Protein AF-A0A919M3P4-F1 (afdb_monomer)

Radius of gyration: 15.77 Å; Cα contacts (8 Å, |Δi|>4): 41; chains: 1; bounding box: 53×17×31 Å

Sequence (67 aa):
MTLSNALLVHLSQLPWPGNVRQLQSVLKVMLALADEGDTLTPDALPEAYRAAPAPLPRGDCRPMMSS

pLDDT: mean 74.66, std 12.5, range [48.06, 87.38]

Nearest PDB structures (foldseek):
  8pb9-assembly1_C  TM=7.810E-01  e=6.772E-01  Pseudomonas aeruginosa PAO1

Structure (mmCIF, N/CA/C/O backbone):
data_AF-A0A919M3P4-F1
#
_entry.id   AF-A0A919M3P4-F1
#
loop_
_atom_site.group_PDB
_atom_site.id
_atom_site.type_symbol
_atom_site.label_atom_id
_atom_site.label_alt_id
_atom_site.label_comp_id
_atom_site.label_asym_id
_atom_site.label_entity_id
_atom_site.label_seq_id
_atom_site.pdbx_PDB_ins_code
_atom_site.Cartn_x
_atom_site.Cartn_y
_atom_site.Cartn_z
_atom_site.occupancy
_atom_site.B_iso_or_equiv
_atom_site.auth_seq_id
_atom_site.auth_comp_id
_atom_site.auth_asym_id
_atom_site.auth_atom_id
_atom_site.pdbx_PDB_model_num
ATOM 1 N N . MET A 1 1 ? -1.644 2.196 15.957 1.00 70.06 1 MET A N 1
ATOM 2 C CA . MET A 1 1 ? -1.377 2.295 14.506 1.00 70.06 1 MET A CA 1
ATOM 3 C C . MET A 1 1 ? -2.069 1.163 13.780 1.00 70.06 1 MET A C 1
ATOM 5 O O . MET A 1 1 ? -1.930 0.019 14.212 1.00 70.06 1 MET A O 1
ATOM 9 N N . THR A 1 2 ? -2.752 1.443 12.678 1.00 83.31 2 THR A N 1
ATOM 10 C CA . THR A 1 2 ? -3.277 0.414 11.767 1.00 83.31 2 THR A CA 1
ATOM 11 C C . THR A 1 2 ? -2.734 0.647 10.358 1.00 83.31 2 THR A C 1
ATOM 13 O O . THR A 1 2 ? -2.480 1.778 9.945 1.00 83.31 2 THR A O 1
ATOM 16 N N . LEU A 1 3 ? -2.502 -0.437 9.617 1.00 83.50 3 LEU A N 1
ATOM 17 C CA . LEU A 1 3 ? -2.065 -0.373 8.223 1.00 83.50 3 LEU A CA 1
ATOM 18 C C . LEU A 1 3 ? -3.285 -0.572 7.329 1.00 83.50 3 LEU A C 1
ATOM 20 O O . LEU A 1 3 ? -3.972 -1.589 7.434 1.00 83.50 3 LEU A O 1
ATOM 24 N N . SER A 1 4 ? -3.545 0.374 6.430 1.00 86.56 4 SER A N 1
ATOM 25 C CA . SER A 1 4 ? -4.603 0.199 5.435 1.00 86.56 4 SER A CA 1
ATOM 26 C C . SER A 1 4 ? -4.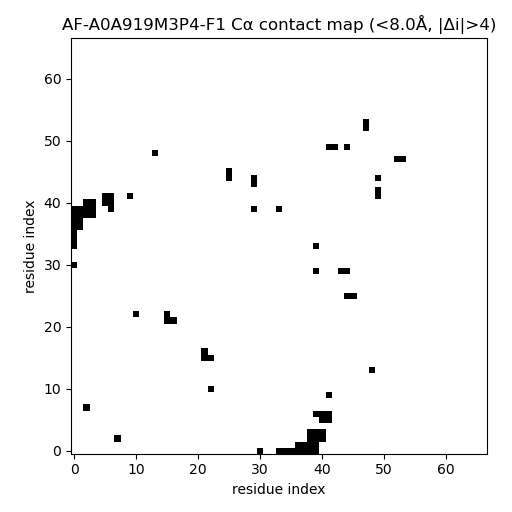222 -0.875 4.416 1.00 86.56 4 SER A C 1
ATOM 28 O O . SER A 1 4 ? -3.091 -0.914 3.934 1.00 86.56 4 SER A O 1
ATOM 30 N N . ASN A 1 5 ? -5.181 -1.701 3.993 1.00 86.25 5 ASN A N 1
ATOM 31 C CA . ASN A 1 5 ? -4.933 -2.710 2.956 1.00 86.25 5 ASN A CA 1
ATOM 32 C C . ASN A 1 5 ? -4.423 -2.079 1.642 1.00 86.25 5 ASN A C 1
ATOM 34 O O . ASN A 1 5 ? -3.527 -2.611 0.996 1.00 86.25 5 ASN A O 1
ATOM 38 N N . ALA A 1 6 ? -4.931 -0.892 1.289 1.00 85.94 6 ALA A N 1
ATOM 39 C CA . ALA A 1 6 ? -4.467 -0.131 0.129 1.00 85.94 6 ALA A CA 1
ATOM 40 C C . ALA A 1 6 ? -2.969 0.215 0.200 1.00 85.94 6 ALA A C 1
ATOM 42 O O . ALA A 1 6 ? -2.281 0.156 -0.816 1.00 85.94 6 ALA A O 1
ATOM 43 N N . LEU A 1 7 ? -2.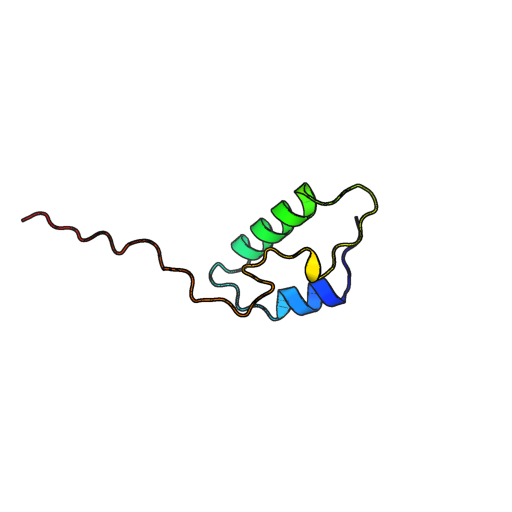449 0.521 1.396 1.00 85.19 7 LEU A N 1
ATOM 44 C CA . LEU A 1 7 ? -1.025 0.784 1.607 1.00 85.19 7 LEU A CA 1
ATOM 45 C C . LEU A 1 7 ? -0.195 -0.480 1.352 1.00 85.19 7 LEU A C 1
ATOM 47 O O . LEU A 1 7 ? 0.811 -0.410 0.656 1.00 85.19 7 LEU A O 1
ATOM 51 N N . LEU A 1 8 ? -0.624 -1.635 1.871 1.00 84.81 8 LEU A N 1
ATOM 52 C CA . LEU A 1 8 ? 0.073 -2.912 1.663 1.00 84.81 8 LEU A CA 1
ATOM 53 C C . LEU A 1 8 ? 0.134 -3.292 0.180 1.00 84.81 8 LEU A C 1
ATOM 55 O O . LEU A 1 8 ? 1.198 -3.664 -0.319 1.00 84.81 8 LEU A O 1
ATOM 59 N N . VAL A 1 9 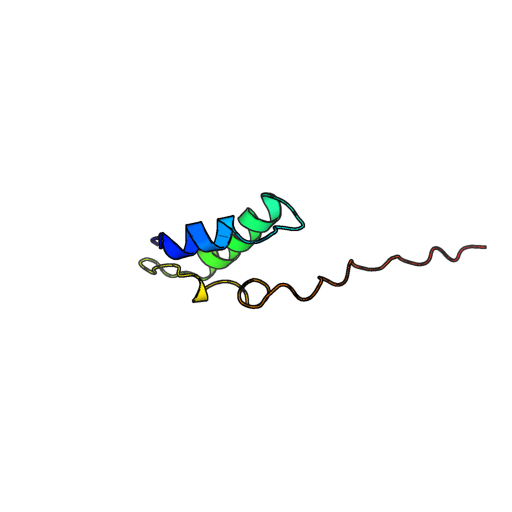? -0.986 -3.145 -0.531 1.00 85.62 9 VAL A N 1
ATOM 60 C CA . VAL A 1 9 ? -1.045 -3.377 -1.980 1.00 85.62 9 VAL A CA 1
ATOM 61 C C . VAL A 1 9 ? -0.098 -2.425 -2.706 1.00 85.62 9 VAL A C 1
ATOM 63 O O . VAL A 1 9 ? 0.713 -2.878 -3.511 1.00 85.62 9 VAL A O 1
ATOM 66 N N . HIS A 1 10 ? -0.123 -1.133 -2.376 1.00 83.88 10 HIS A N 1
ATOM 67 C CA . HIS A 1 10 ? 0.743 -0.143 -3.011 1.00 83.88 10 HIS A CA 1
ATOM 68 C C . HIS A 1 10 ? 2.233 -0.433 -2.771 1.00 83.88 10 HIS A C 1
ATOM 70 O O . HIS A 1 10 ? 3.024 -0.451 -3.711 1.00 83.88 10 HIS A O 1
ATOM 76 N N . LEU A 1 11 ? 2.611 -0.773 -1.534 1.00 82.12 11 LEU A N 1
ATOM 77 C CA . LEU A 1 11 ? 3.973 -1.180 -1.186 1.00 82.12 11 LEU A CA 1
ATOM 78 C C . LEU A 1 11 ? 4.422 -2.424 -1.967 1.00 82.12 11 LEU A C 1
ATOM 80 O O . LEU A 1 11 ? 5.574 -2.501 -2.382 1.00 82.12 11 LEU A O 1
ATOM 84 N N . SER A 1 12 ? 3.534 -3.393 -2.196 1.00 82.44 12 SER A N 1
ATOM 85 C CA . SER A 1 12 ? 3.873 -4.606 -2.955 1.00 82.44 12 SER A CA 1
ATOM 86 C C . SER A 1 12 ? 4.129 -4.353 -4.447 1.00 82.44 12 SER A C 1
ATOM 88 O O . SER A 1 12 ? 4.833 -5.133 -5.084 1.00 82.44 12 SER A O 1
ATOM 90 N N . GLN A 1 13 ? 3.583 -3.264 -4.998 1.00 81.31 13 GLN A N 1
ATOM 91 C CA . GLN A 1 13 ? 3.707 -2.908 -6.414 1.00 81.31 13 GLN A CA 1
ATOM 92 C C . GLN A 1 13 ? 4.936 -2.047 -6.723 1.00 81.31 13 GLN A C 1
ATOM 94 O O . GLN A 1 13 ? 5.335 -1.944 -7.884 1.00 81.31 13 GLN A O 1
ATOM 99 N N . LEU A 1 14 ? 5.546 -1.428 -5.710 1.00 77.38 14 LEU A N 1
ATOM 100 C CA . LEU A 1 14 ? 6.720 -0.588 -5.906 1.00 77.38 14 LEU A CA 1
ATOM 101 C C . LEU A 1 14 ? 7.954 -1.449 -6.229 1.00 77.38 14 LEU A C 1
ATOM 103 O O . LEU A 1 14 ? 8.250 -2.407 -5.509 1.00 77.38 14 LEU A O 1
ATOM 107 N N . PRO A 1 15 ? 8.722 -1.114 -7.282 1.00 69.25 15 PRO A N 1
ATOM 108 C CA . PRO A 1 15 ? 9.947 -1.826 -7.614 1.00 69.25 15 PRO A CA 1
ATOM 109 C C . PRO A 1 15 ? 11.049 -1.382 -6.652 1.00 69.25 15 PRO A C 1
ATOM 111 O O . PRO A 1 15 ? 11.786 -0.452 -6.950 1.00 69.25 15 PRO A O 1
ATOM 114 N N . TRP A 1 16 ? 11.141 -2.007 -5.477 1.00 75.69 16 TRP A N 1
ATOM 115 C CA . TRP A 1 16 ? 12.125 -1.675 -4.440 1.00 75.69 16 TRP A CA 1
ATOM 116 C C . TRP A 1 16 ? 13.567 -1.885 -4.935 1.00 75.69 16 TRP A C 1
ATOM 118 O O . TRP A 1 16 ? 14.031 -3.030 -4.945 1.00 75.69 16 TRP A O 1
ATOM 128 N N . PRO A 1 17 ? 14.333 -0.831 -5.289 1.00 65.12 17 PRO A N 1
ATOM 129 C CA . PRO A 1 17 ? 15.700 -1.003 -5.788 1.00 65.12 17 PRO A CA 1
ATOM 130 C C . PRO A 1 17 ? 16.637 -1.667 -4.764 1.00 65.12 17 PRO A C 1
ATOM 132 O O . PRO A 1 17 ? 17.624 -2.291 -5.148 1.00 65.12 17 PRO A O 1
ATOM 135 N N . GLY A 1 18 ? 16.332 -1.553 -3.465 1.00 69.06 18 GLY A N 1
ATOM 136 C CA . GLY A 1 18 ? 17.100 -2.117 -2.351 1.00 69.06 18 GLY A CA 1
ATOM 137 C C . GLY A 1 18 ? 16.499 -3.368 -1.691 1.00 69.06 18 GLY A C 1
ATOM 138 O O . GLY A 1 18 ? 16.923 -3.715 -0.584 1.00 69.06 18 GLY A O 1
ATOM 139 N N . ASN A 1 19 ? 15.529 -4.048 -2.321 1.00 75.69 19 ASN A N 1
ATOM 140 C CA . ASN A 1 19 ? 14.803 -5.198 -1.752 1.00 75.69 19 ASN A CA 1
ATOM 141 C C . ASN A 1 19 ? 14.081 -4.863 -0.417 1.00 75.69 19 ASN A C 1
ATOM 143 O O . ASN A 1 19 ? 13.696 -3.726 -0.144 1.00 75.69 19 ASN A O 1
ATOM 147 N N . VAL A 1 20 ? 13.918 -5.864 0.459 1.00 81.06 20 VAL A N 1
ATOM 148 C CA . VAL A 1 20 ? 13.189 -5.797 1.741 1.00 81.06 20 VAL A CA 1
ATOM 149 C C . VAL A 1 20 ? 13.827 -4.832 2.751 1.00 81.06 20 VAL A C 1
ATOM 151 O O . VAL A 1 20 ? 13.149 -4.348 3.654 1.00 81.06 20 VAL A O 1
ATOM 154 N N . ARG A 1 21 ? 15.126 -4.519 2.631 1.00 83.62 21 ARG A N 1
ATOM 155 C CA . ARG A 1 21 ? 15.787 -3.557 3.535 1.00 83.62 21 ARG A CA 1
ATOM 156 C C . ARG A 1 21 ? 15.227 -2.151 3.354 1.00 83.62 21 ARG A C 1
ATOM 158 O O . ARG A 1 21 ? 15.005 -1.452 4.337 1.00 83.62 21 ARG A O 1
ATOM 165 N N . GLN A 1 22 ? 14.971 -1.761 2.109 1.00 80.38 22 GLN A N 1
ATOM 166 C CA . GLN A 1 22 ? 14.401 -0.458 1.798 1.00 80.38 22 GLN A CA 1
ATOM 167 C C . GLN A 1 22 ? 12.946 -0.365 2.263 1.00 80.38 22 GLN A C 1
ATOM 169 O O . GLN A 1 22 ? 12.592 0.614 2.913 1.00 80.38 22 GLN A O 1
ATOM 174 N N . LEU A 1 23 ? 12.148 -1.415 2.028 1.00 84.56 23 LEU A N 1
ATOM 175 C CA . LEU A 1 23 ? 10.790 -1.526 2.570 1.00 84.56 23 LEU A CA 1
ATOM 176 C C . LEU A 1 23 ? 10.787 -1.360 4.097 1.00 84.56 23 LEU A C 1
ATOM 178 O O . LEU A 1 23 ? 10.021 -0.564 4.630 1.00 84.56 23 LEU A O 1
ATOM 182 N N . GLN A 1 24 ? 11.685 -2.057 4.802 1.00 85.19 24 GLN A N 1
ATOM 183 C CA . GLN A 1 24 ? 11.823 -1.929 6.254 1.00 85.19 24 GLN A CA 1
ATOM 184 C C . GLN A 1 24 ? 12.208 -0.511 6.687 1.00 85.19 24 GLN A C 1
ATOM 186 O O . GLN A 1 24 ? 11.684 -0.034 7.687 1.00 85.19 24 GLN A O 1
ATOM 191 N N . SER A 1 25 ? 13.109 0.169 5.972 1.00 86.69 25 SER A N 1
ATOM 192 C CA . SER A 1 25 ? 13.463 1.560 6.286 1.00 86.69 25 SER A CA 1
ATOM 193 C C . SER A 1 25 ? 12.281 2.509 6.108 1.00 86.69 25 SER A C 1
ATOM 195 O O . SER A 1 25 ? 12.035 3.325 6.992 1.00 86.69 25 SER A O 1
ATOM 197 N N . VAL A 1 26 ? 11.523 2.382 5.015 1.00 83.69 26 VAL A N 1
ATOM 198 C CA . VAL A 1 26 ? 10.316 3.192 4.785 1.00 83.69 26 VAL A CA 1
ATOM 199 C C . VAL A 1 26 ? 9.284 2.931 5.875 1.00 83.69 26 VAL A C 1
ATOM 201 O O . VAL A 1 26 ? 8.787 3.879 6.476 1.00 83.69 26 VAL A O 1
ATOM 204 N N . LEU A 1 27 ? 9.031 1.661 6.200 1.00 85.25 27 LEU A N 1
ATOM 205 C CA . LEU A 1 27 ? 8.093 1.290 7.254 1.00 85.25 27 LEU A CA 1
ATOM 206 C C . LEU A 1 27 ? 8.521 1.857 8.615 1.00 85.25 27 LEU A C 1
ATOM 208 O O . LEU A 1 27 ? 7.687 2.401 9.325 1.00 85.25 27 LEU A O 1
ATOM 212 N N . LYS A 1 28 ? 9.814 1.795 8.969 1.00 86.12 28 LYS A N 1
ATOM 213 C CA . LYS A 1 28 ? 10.336 2.390 10.214 1.00 86.12 28 LYS A CA 1
ATOM 214 C C . LYS A 1 28 ? 10.133 3.899 10.265 1.00 86.12 28 LYS A C 1
ATOM 216 O O . LYS A 1 28 ? 9.759 4.405 11.312 1.00 86.12 28 LYS A O 1
ATOM 221 N N . VAL A 1 29 ? 10.378 4.604 9.159 1.00 86.88 29 VAL A N 1
ATOM 222 C CA . VAL A 1 29 ? 10.158 6.054 9.076 1.00 86.88 29 VAL A CA 1
ATOM 223 C C . VAL A 1 29 ? 8.677 6.368 9.268 1.00 86.88 29 VAL A C 1
ATOM 225 O O . VAL A 1 29 ? 8.344 7.162 10.139 1.00 86.88 29 VAL A O 1
ATOM 228 N N . MET A 1 30 ? 7.790 5.693 8.532 1.00 84.94 30 MET A N 1
ATOM 229 C CA . MET A 1 30 ? 6.341 5.880 8.670 1.00 84.94 30 MET A CA 1
ATOM 230 C C . MET A 1 30 ? 5.860 5.576 10.093 1.00 84.94 30 MET A C 1
ATOM 232 O O . MET A 1 30 ? 5.093 6.347 10.650 1.00 84.94 30 MET A O 1
ATOM 236 N N . LEU A 1 31 ? 6.343 4.492 10.707 1.00 85.31 31 LEU A N 1
ATOM 237 C CA . LEU A 1 31 ? 5.999 4.123 12.083 1.00 85.31 31 LEU A CA 1
ATOM 238 C C . LEU A 1 31 ? 6.544 5.110 13.121 1.00 85.31 31 LEU A C 1
ATOM 240 O O . LEU A 1 31 ? 5.908 5.296 14.149 1.00 85.31 31 LEU A O 1
ATOM 244 N N . ALA A 1 32 ? 7.701 5.724 12.870 1.00 87.38 32 ALA A N 1
ATOM 245 C CA . ALA A 1 32 ? 8.279 6.731 13.758 1.00 87.38 32 ALA A CA 1
ATOM 246 C C . ALA A 1 32 ? 7.555 8.085 13.674 1.00 87.38 32 ALA A C 1
ATOM 248 O O . ALA A 1 32 ? 7.627 8.867 14.615 1.00 87.38 32 ALA A O 1
ATOM 249 N N . LEU A 1 33 ? 6.901 8.368 12.543 1.00 83.38 33 LEU A N 1
ATOM 250 C CA . LEU A 1 33 ? 6.125 9.589 12.302 1.00 83.38 33 LEU A CA 1
ATOM 251 C C . LEU A 1 33 ? 4.640 9.442 12.663 1.00 83.38 33 LEU A C 1
ATOM 253 O O . LEU A 1 33 ? 3.966 10.451 12.846 1.00 83.38 33 LEU A O 1
ATOM 257 N N . ALA A 1 34 ? 4.124 8.214 12.721 1.00 86.12 34 ALA A N 1
ATOM 258 C CA . ALA A 1 34 ? 2.732 7.941 13.052 1.00 86.12 34 ALA A CA 1
ATOM 259 C C . ALA A 1 34 ? 2.469 8.107 14.555 1.00 86.12 34 ALA A C 1
ATOM 261 O O . ALA A 1 34 ? 3.302 7.727 15.378 1.00 86.12 34 ALA A O 1
ATOM 262 N N . ASP A 1 35 ? 1.288 8.626 14.896 1.00 84.69 35 ASP A N 1
ATOM 263 C CA . ASP A 1 35 ? 0.827 8.818 16.277 1.00 84.69 35 ASP A CA 1
ATOM 264 C C . ASP A 1 35 ? -0.138 7.708 16.723 1.00 84.69 35 ASP A C 1
ATOM 266 O O . ASP A 1 35 ? -0.779 7.052 15.901 1.00 84.69 35 ASP A O 1
ATOM 270 N N . GLU A 1 36 ? -0.209 7.419 18.021 1.00 79.69 36 GLU A N 1
ATOM 271 C CA . GLU A 1 36 ? -0.896 6.240 18.544 1.00 79.69 36 GLU A CA 1
ATOM 272 C C . GLU A 1 36 ? -2.399 6.248 18.228 1.00 79.69 36 GLU A C 1
ATOM 274 O O . GLU A 1 36 ? -3.207 6.886 18.888 1.00 79.69 36 GLU A O 1
ATOM 279 N N . GLY A 1 37 ? -2.781 5.471 17.211 1.00 80.00 37 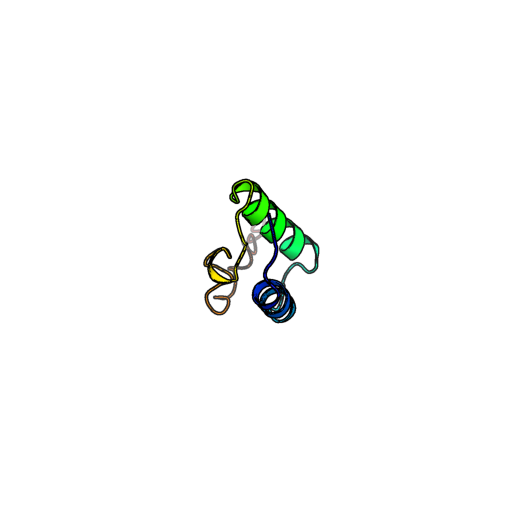GLY A N 1
ATOM 280 C CA . GLY A 1 37 ? -4.166 5.404 16.723 1.00 80.00 37 GLY A CA 1
ATOM 281 C C . GLY A 1 37 ? -4.307 5.847 15.270 1.00 80.00 37 GLY A C 1
ATOM 282 O O . GLY A 1 37 ? -5.361 5.644 14.672 1.00 80.00 37 GLY A O 1
ATOM 283 N N . ASP A 1 38 ? -3.229 6.357 14.679 1.00 86.62 38 ASP A N 1
ATOM 284 C CA . ASP A 1 38 ? -3.187 6.767 13.287 1.00 86.62 38 ASP A CA 1
ATOM 285 C C . ASP A 1 38 ? -3.286 5.574 12.322 1.00 86.62 38 ASP A C 1
ATOM 287 O O . ASP A 1 38 ? -2.842 4.446 12.606 1.00 86.62 38 ASP A O 1
ATOM 291 N N . THR A 1 39 ? -3.910 5.839 11.174 1.00 85.56 39 THR A N 1
ATOM 292 C CA . THR A 1 39 ? -4.064 4.879 10.083 1.00 85.56 39 THR A CA 1
ATOM 293 C C . THR A 1 39 ? -3.129 5.261 8.949 1.00 85.56 39 THR A C 1
ATOM 295 O O . THR A 1 39 ? -3.383 6.202 8.198 1.00 85.56 39 THR A O 1
ATOM 298 N N . LEU A 1 40 ? -2.088 4.456 8.754 1.00 86.31 40 LEU A N 1
ATOM 299 C CA . LEU A 1 40 ? -1.140 4.669 7.673 1.00 86.31 40 LEU A CA 1
ATOM 300 C C . LEU A 1 40 ? -1.802 4.341 6.326 1.00 86.31 40 LEU A C 1
ATOM 302 O O . LEU A 1 40 ? -2.225 3.207 6.060 1.00 86.31 40 LEU A O 1
ATOM 306 N N . THR A 1 41 ? -1.872 5.354 5.467 1.00 84.75 41 THR A N 1
ATOM 307 C CA . THR A 1 41 ? -2.385 5.294 4.092 1.00 84.75 41 THR A CA 1
ATOM 308 C C . THR A 1 41 ? -1.235 5.484 3.097 1.00 84.75 41 THR A C 1
ATOM 310 O O . THR A 1 41 ? -0.158 5.932 3.495 1.00 84.75 41 THR A O 1
ATOM 313 N N . PRO A 1 42 ? -1.403 5.159 1.799 1.00 82.12 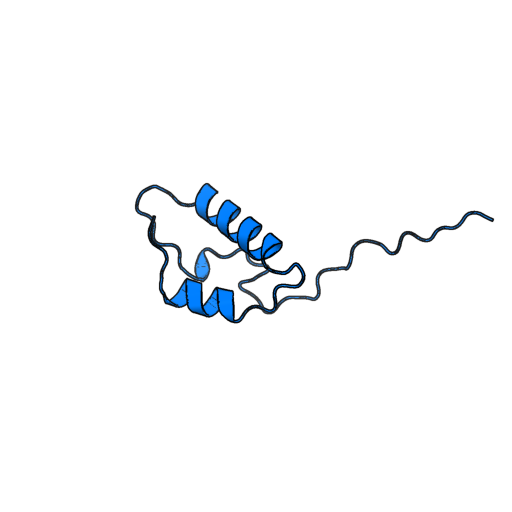42 PRO A N 1
ATOM 314 C CA . PRO A 1 42 ? -0.372 5.434 0.792 1.00 82.12 42 PRO A CA 1
ATOM 315 C C . PRO A 1 42 ? 0.022 6.917 0.696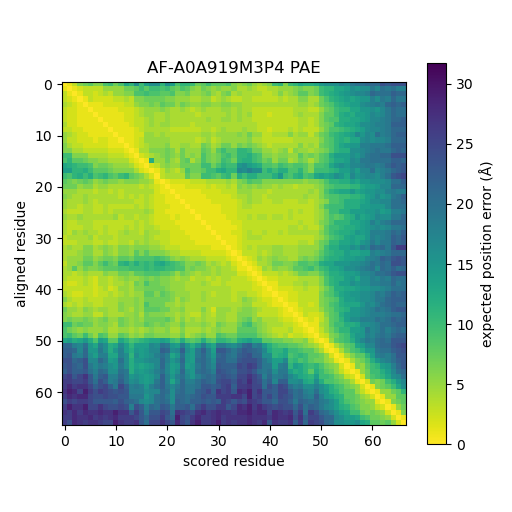 1.00 82.12 42 PRO A C 1
ATOM 317 O O . PRO A 1 42 ? 1.110 7.213 0.218 1.00 82.12 42 PRO A O 1
ATOM 320 N N . ASP A 1 43 ? -0.796 7.845 1.201 1.00 81.19 43 ASP A N 1
ATOM 321 C CA . ASP A 1 43 ? -0.408 9.255 1.281 1.00 81.19 43 ASP A CA 1
ATOM 322 C C . ASP A 1 43 ? 0.632 9.527 2.380 1.00 81.19 43 ASP A C 1
ATOM 324 O O . ASP A 1 43 ? 1.436 10.439 2.263 1.00 81.19 43 ASP A O 1
ATOM 328 N N . ALA A 1 44 ? 0.722 8.687 3.412 1.00 81.50 44 ALA A N 1
ATOM 329 C CA . ALA A 1 44 ? 1.771 8.799 4.426 1.00 81.50 44 ALA A CA 1
ATOM 330 C C . ALA A 1 44 ? 3.152 8.337 3.915 1.00 81.50 44 ALA A C 1
ATOM 332 O O . ALA A 1 44 ? 4.145 8.417 4.641 1.00 81.50 44 ALA A O 1
ATOM 333 N N . LEU A 1 45 ? 3.243 7.826 2.679 1.00 79.88 45 LEU A N 1
ATOM 334 C CA . LEU A 1 45 ? 4.518 7.412 2.103 1.00 79.88 45 LEU A CA 1
ATOM 335 C C . LEU A 1 45 ? 5.439 8.621 1.885 1.00 79.88 45 LEU A C 1
ATOM 337 O O . LEU A 1 45 ? 4.978 9.738 1.647 1.00 79.88 45 LEU A O 1
ATOM 341 N N . PRO A 1 46 ? 6.764 8.427 1.912 1.00 77.12 46 PRO A N 1
ATOM 342 C CA . PRO A 1 46 ? 7.690 9.464 1.479 1.00 77.12 46 PRO A CA 1
ATOM 343 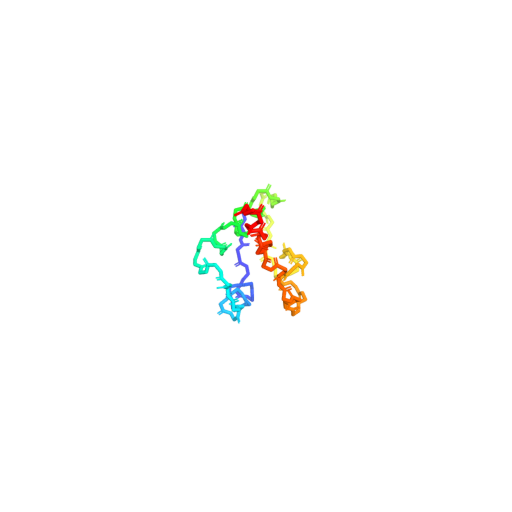C C . PRO A 1 46 ? 7.418 9.836 0.017 1.00 77.12 46 PRO A C 1
ATOM 345 O O . PRO A 1 46 ? 7.104 8.964 -0.794 1.00 77.12 46 PRO A O 1
ATOM 348 N N . GLU A 1 47 ? 7.584 11.111 -0.336 1.00 72.88 47 GLU A N 1
ATOM 349 C CA . GLU A 1 47 ? 7.303 11.631 -1.686 1.00 72.88 47 GLU A CA 1
ATOM 350 C C . GLU A 1 47 ? 8.007 10.833 -2.800 1.00 72.88 47 GLU A C 1
ATOM 352 O O . GLU A 1 47 ? 7.414 10.558 -3.841 1.00 72.88 47 GLU A O 1
ATOM 357 N N . ALA A 1 48 ? 9.217 10.335 -2.518 1.00 71.88 48 ALA A N 1
ATOM 358 C CA . ALA A 1 48 ? 10.003 9.471 -3.404 1.00 71.88 48 ALA A CA 1
ATOM 359 C C . ALA A 1 48 ? 9.297 8.170 -3.841 1.00 71.88 48 ALA A C 1
ATOM 361 O O . ALA A 1 48 ? 9.707 7.564 -4.829 1.00 71.88 48 ALA A O 1
ATOM 362 N N . TYR A 1 49 ? 8.280 7.726 -3.097 1.00 74.81 49 TYR A N 1
ATOM 363 C CA . TYR A 1 49 ? 7.465 6.548 -3.408 1.00 74.81 49 TYR A CA 1
ATOM 364 C C . TYR A 1 49 ? 6.014 6.899 -3.752 1.00 74.81 49 TYR A C 1
ATOM 366 O O . TYR A 1 49 ? 5.295 6.028 -4.232 1.00 74.81 49 TYR A O 1
ATOM 374 N N . ARG A 1 50 ? 5.578 8.147 -3.509 1.00 73.25 50 ARG A N 1
ATOM 375 C CA . ARG A 1 50 ? 4.265 8.650 -3.948 1.00 73.25 50 ARG A CA 1
ATOM 376 C C . ARG A 1 50 ? 4.262 8.995 -5.434 1.00 73.25 50 ARG A C 1
ATOM 378 O O . ARG A 1 50 ? 3.282 8.728 -6.122 1.00 73.25 50 ARG A O 1
ATOM 385 N N . ALA A 1 51 ? 5.347 9.582 -5.930 1.00 61.16 51 ALA A N 1
ATOM 386 C CA . ALA A 1 51 ? 5.553 9.810 -7.353 1.00 61.16 51 ALA A CA 1
ATOM 387 C C . ALA A 1 51 ? 6.322 8.630 -7.963 1.00 61.16 51 ALA A C 1
ATOM 389 O O . ALA A 1 51 ? 7.173 8.036 -7.298 1.00 61.16 51 ALA A O 1
ATOM 390 N N . ALA A 1 52 ? 6.036 8.294 -9.229 1.00 53.28 52 ALA A N 1
ATOM 391 C CA . ALA A 1 52 ? 6.817 7.311 -9.981 1.00 53.28 52 ALA A CA 1
ATOM 392 C C . ALA A 1 52 ? 8.313 7.603 -9.780 1.00 53.28 52 ALA A C 1
ATOM 394 O O . ALA A 1 52 ? 8.702 8.768 -9.908 1.00 53.28 52 ALA A O 1
ATOM 395 N N . PRO A 1 53 ? 9.134 6.598 -9.423 1.00 54.38 53 PRO A N 1
ATOM 396 C CA . PRO A 1 53 ? 10.486 6.852 -8.967 1.00 54.38 53 PRO A CA 1
ATOM 397 C C . PRO A 1 53 ? 11.247 7.573 -10.076 1.00 54.38 53 PRO A C 1
ATOM 399 O O . PRO A 1 53 ? 11.577 6.981 -11.105 1.00 54.38 53 PRO A O 1
ATOM 402 N N . ALA A 1 54 ? 11.543 8.856 -9.856 1.00 50.78 54 ALA A N 1
ATOM 403 C CA . ALA A 1 54 ? 12.652 9.484 -10.543 1.00 50.78 54 ALA A CA 1
ATOM 404 C C . ALA A 1 54 ? 13.864 8.589 -10.249 1.00 50.78 54 ALA A C 1
ATOM 406 O O . ALA A 1 54 ? 14.054 8.207 -9.086 1.00 50.78 54 ALA A O 1
ATOM 407 N N . PRO A 1 55 ? 14.624 8.165 -11.272 1.00 51.88 55 PRO A N 1
ATOM 408 C CA . PRO A 1 55 ? 15.733 7.253 -11.068 1.00 51.88 55 PRO A CA 1
ATOM 409 C C . PRO A 1 55 ? 16.631 7.861 -9.997 1.00 51.88 55 PRO A C 1
ATOM 411 O O . PRO A 1 55 ? 17.155 8.960 -10.174 1.00 51.88 55 PRO A O 1
ATOM 414 N N . LEU A 1 56 ? 16.738 7.167 -8.859 1.00 57.47 56 LEU A N 1
ATOM 415 C CA . LEU A 1 56 ? 17.639 7.556 -7.784 1.00 57.47 56 LEU A CA 1
ATOM 416 C C . LEU A 1 56 ? 18.998 7.816 -8.443 1.00 57.47 56 LEU A C 1
ATOM 418 O O . LEU A 1 56 ? 19.470 6.927 -9.167 1.00 57.47 56 LEU A O 1
ATOM 422 N N . PRO A 1 57 ? 19.624 8.990 -8.248 1.00 51.31 57 PRO A N 1
ATOM 423 C CA . PRO A 1 57 ? 20.991 9.169 -8.688 1.00 51.31 57 PRO A CA 1
ATOM 424 C C . PRO A 1 57 ? 21.790 8.094 -7.960 1.00 51.31 57 PRO A C 1
ATOM 426 O O . PRO A 1 57 ? 21.915 8.116 -6.734 1.00 51.31 57 PRO A O 1
ATOM 429 N N . ARG A 1 58 ? 22.238 7.076 -8.703 1.00 57.97 58 ARG A N 1
ATOM 430 C CA . ARG A 1 58 ? 23.191 6.098 -8.189 1.00 57.97 58 ARG A CA 1
ATOM 431 C C . ARG A 1 58 ? 24.368 6.936 -7.733 1.00 57.97 58 ARG A C 1
ATOM 433 O O . ARG A 1 58 ? 25.002 7.575 -8.567 1.00 57.97 58 ARG A O 1
ATOM 440 N N . GLY A 1 59 ? 24.549 7.013 -6.418 1.00 54.00 59 GLY A N 1
ATOM 441 C CA . GLY A 1 59 ? 25.622 7.778 -5.816 1.00 54.00 59 GLY A CA 1
ATOM 442 C C . GLY A 1 59 ? 26.918 7.430 -6.526 1.00 54.00 59 GLY A C 1
ATOM 443 O O . GLY A 1 59 ? 27.328 6.274 -6.521 1.00 54.00 59 GLY A O 1
ATOM 444 N N . ASP A 1 60 ? 27.461 8.447 -7.185 1.00 53.44 60 ASP A N 1
ATOM 445 C CA . ASP A 1 60 ? 28.876 8.665 -7.415 1.00 53.44 60 ASP A CA 1
ATOM 446 C C . ASP A 1 60 ? 29.654 7.405 -7.835 1.00 53.44 60 ASP A C 1
ATOM 448 O O . ASP A 1 60 ? 30.236 6.688 -7.016 1.00 53.44 60 ASP A O 1
ATOM 452 N N . CYS A 1 61 ? 29.746 7.169 -9.150 1.00 48.06 61 CYS A N 1
ATOM 453 C CA . CYS A 1 61 ? 30.960 6.560 -9.690 1.00 48.06 61 CYS A CA 1
ATOM 454 C C . CYS A 1 61 ? 32.103 7.525 -9.376 1.00 48.06 61 CYS A C 1
ATOM 456 O O . CYS A 1 61 ? 32.450 8.357 -10.210 1.00 48.06 61 CYS A O 1
ATOM 458 N N . ARG A 1 62 ? 32.651 7.427 -8.161 1.00 60.06 62 ARG 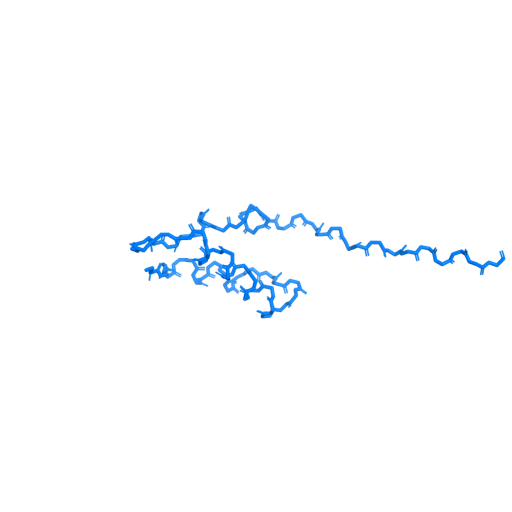A N 1
ATOM 459 C CA . ARG A 1 62 ? 33.846 8.149 -7.748 1.00 60.06 62 ARG A CA 1
ATOM 460 C C . ARG A 1 62 ? 34.913 7.882 -8.808 1.00 60.06 62 ARG A C 1
ATOM 462 O O . ARG A 1 62 ? 35.332 6.725 -8.921 1.00 60.06 62 ARG A O 1
ATOM 469 N N . PRO A 1 63 ? 35.337 8.873 -9.613 1.00 53.94 63 PRO A N 1
ATOM 470 C CA . PRO A 1 63 ? 36.418 8.642 -10.545 1.00 53.94 63 PRO A CA 1
ATOM 471 C C . PRO A 1 63 ? 37.657 8.388 -9.692 1.00 53.94 63 PRO A C 1
ATOM 473 O O . PRO A 1 63 ? 38.162 9.282 -9.012 1.00 53.94 63 PRO A O 1
ATOM 476 N N . MET A 1 64 ? 38.129 7.141 -9.679 1.00 55.62 64 MET A N 1
ATOM 477 C CA . MET A 1 64 ? 39.493 6.872 -9.264 1.00 55.62 64 MET A CA 1
ATOM 478 C C . MET A 1 64 ? 40.386 7.518 -10.334 1.00 55.62 64 MET A C 1
ATOM 480 O O . MET A 1 64 ? 40.612 6.981 -11.413 1.00 55.62 64 MET A O 1
ATOM 484 N N . MET A 1 65 ? 40.818 8.746 -10.084 1.00 55.66 65 MET A N 1
ATOM 485 C CA . MET A 1 65 ? 41.952 9.337 -10.781 1.00 55.66 65 MET A CA 1
ATOM 486 C C . MET A 1 65 ? 43.100 9.305 -9.785 1.00 55.66 65 MET A C 1
ATOM 488 O O . MET A 1 65 ? 43.284 10.193 -8.959 1.00 55.66 65 MET A O 1
ATOM 492 N N . SER A 1 66 ? 43.828 8.197 -9.814 1.00 55.97 66 SER A N 1
ATOM 493 C CA . SER A 1 66 ? 45.224 8.159 -9.405 1.00 55.97 66 SER A CA 1
ATOM 494 C C . SER A 1 66 ? 45.982 7.515 -10.547 1.00 55.97 66 SER A C 1
ATOM 496 O O . SER A 1 66 ? 45.921 6.299 -10.717 1.00 55.97 66 SER A O 1
ATOM 498 N N . SER A 1 67 ? 46.636 8.350 -11.347 1.00 61.41 67 SER A N 1
ATOM 499 C CA . SER A 1 67 ? 47.861 7.990 -12.044 1.00 61.41 67 SER A CA 1
ATOM 500 C C . SER A 1 67 ? 48.673 9.236 -12.347 1.00 61.41 67 SER A C 1
ATOM 502 O O . SER A 1 67 ? 48.050 10.302 -12.549 1.00 61.41 67 SER A O 1
#

Secondary structure (DSSP, 8-state):
-EE-HHHHHHHHHS--TTHHHHHHHHHHHHHHH--TT-EE-GGGS-HHHHS--PPP-----------

InterPro domains:
  IPR058031 NorR-like, AAA+ ATPase lid domain [PF25601] (3-53)

Solvent-accessible surface area (backbone atoms only — not comparable to full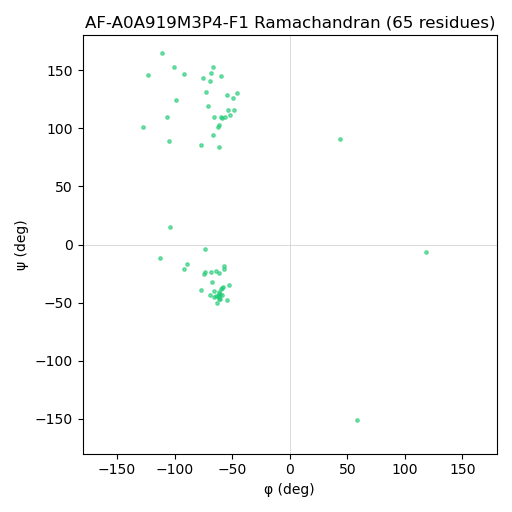-atom values): 4348 Å² total; per-residue (Å²): 96,47,78,37,68,68,26,56,54,53,60,71,69,52,87,58,91,61,48,71,61,46,54,50,51,52,49,50,52,45,59,72,72,53,54,96,70,37,70,48,43,59,80,65,46,59,66,74,74,65,43,82,68,69,79,72,78,74,79,69,84,71,78,86,81,83,131

Mean predicted aligned error: 9.84 Å

Organism: Klebsiella pneumoniae (NCBI:txid573)

Foldseek 3Di:
DAEDPQLVVLLVPDPPPPPVVVVVVQVVVLVVPDDDPDYDDVVSGDPCSNDRHPPDPPPDPPPPPDD